Protein AF-A0A2H5WDP2-F1 (afdb_monomer)

Foldseek 3Di:
DVVVQCVVAVAAVPPPPNHPPQKDWAFLCHVVNVGDPDSLRIHIHHPVVVCCVVPVQKHWDQDPVRDIWIAHNVRHTDDDDPPPDPPPDDPPPDDPPPDDDDPPPDDDDDDDPPDDDDDDDDDDDDDDDDDDDDDDDDDDD

Sequence (141 aa):
MVRQVRYRDQGCTFPGCGTRAFTEAHHIVFYRFGGPTTLENLTLVCSFHHRLVHEHGWRIRRGPEGELTWFRPDGRPHTPGPVLRGAEVDPVEDPVVYGPFGEEDALPLPPSPLAPVPRLEARGARAGEARAAPARAGPDP

pLDDT: mean 76.12, std 20.51, range [37.38, 97.5]

Nearest PDB structures (foldseek):
  5zmm-assembly1_E  TM=8.245E-01  e=1.972E-01  Streptomyces coelicolor A3(2)
  5zmm-assembly1_B  TM=8.193E-01  e=1.972E-01  Streptomyces coelicolor A3(2)
  7aef-assembly1_q  TM=2.031E-01  e=8.786E+00  Algoriphagus machipongonensis

Mean predicted aligned error: 16.83 Å

Solvent-accessible surface area (backbone atoms only — not comparable to full-atom values): 9556 Å² total; per-residue (Å²): 108,72,70,57,45,50,67,74,50,68,20,18,68,55,78,92,62,55,45,67,65,70,59,45,82,40,54,59,50,44,58,96,78,70,30,62,100,44,76,84,34,41,44,33,27,23,63,69,59,47,45,38,40,76,74,58,54,31,45,60,44,68,48,95,90,63,50,77,48,42,24,42,62,88,65,47,73,59,73,66,73,84,82,75,76,84,61,81,72,75,79,72,82,76,77,80,76,91,61,100,70,65,86,90,72,69,73,82,77,77,82,79,87,78,71,84,79,79,81,82,74,86,79,78,83,75,89,76,82,84,80,84,80,82,88,80,80,86,78,86,134

Secondary structure (DSSP, 8-state):
-HHHHHHHH-S--STTT---TTEEEEESS-GGGT---STTTEEEEEHHHHHHHHHS--EEEE-TTSPEEEE-TTS-B-PPPP--SS------SS-----S--GGG-PPPPPP--PPPP-------PPPP------------

Structure (mmCIF, N/CA/C/O backbone):
data_AF-A0A2H5WDP2-F1
#
_entry.id   AF-A0A2H5WDP2-F1
#
loop_
_atom_site.group_PDB
_atom_site.id
_atom_site.type_symbol
_atom_site.label_atom_id
_atom_site.label_alt_id
_atom_site.label_comp_id
_atom_site.label_asym_id
_atom_site.label_entity_id
_atom_site.label_seq_id
_atom_site.pdbx_PDB_ins_code
_atom_site.Cartn_x
_atom_site.Cartn_y
_atom_site.Cartn_z
_atom_site.occupancy
_atom_site.B_iso_or_equiv
_atom_site.auth_seq_id
_atom_site.auth_comp_id
_atom_site.auth_asym_id
_atom_site.auth_atom_id
_atom_site.pdbx_PDB_model_num
ATOM 1 N N . MET A 1 1 ? -5.323 4.337 15.681 1.00 81.69 1 MET A N 1
ATOM 2 C CA . MET A 1 1 ? -5.374 3.603 14.398 1.00 81.69 1 MET A CA 1
ATOM 3 C C . MET A 1 1 ? -4.080 3.715 13.581 1.00 81.69 1 MET A C 1
ATOM 5 O O . MET A 1 1 ? -3.383 2.720 13.459 1.00 81.69 1 MET A O 1
ATOM 9 N N . VAL A 1 2 ? -3.671 4.896 13.087 1.00 86.56 2 VAL A N 1
ATOM 10 C CA . VAL A 1 2 ? -2.487 5.036 12.192 1.00 86.56 2 VAL A CA 1
ATOM 11 C C . VAL A 1 2 ? -1.183 4.473 12.783 1.00 86.56 2 VAL A C 1
ATOM 13 O O . VAL A 1 2 ? -0.422 3.815 12.078 1.00 86.56 2 VAL A O 1
ATOM 16 N N . ARG A 1 3 ? -0.938 4.655 14.089 1.00 92.31 3 ARG A N 1
ATOM 17 C CA . ARG A 1 3 ? 0.225 4.063 14.781 1.00 92.31 3 ARG A CA 1
ATOM 18 C C . ARG A 1 3 ? 0.258 2.528 14.689 1.00 92.31 3 ARG A C 1
ATOM 20 O O . ARG A 1 3 ? 1.330 1.969 14.498 1.00 92.31 3 ARG A O 1
ATOM 27 N N . GLN A 1 4 ? -0.894 1.862 14.798 1.00 93.69 4 GLN A N 1
ATOM 28 C CA . GLN A 1 4 ? -0.999 0.398 14.708 1.00 93.69 4 GLN A CA 1
ATOM 29 C C . GLN A 1 4 ? -0.769 -0.090 13.275 1.00 93.69 4 GLN A C 1
ATOM 31 O O . GLN A 1 4 ? -0.038 -1.054 13.079 1.00 93.69 4 GLN A O 1
ATOM 36 N N . VAL A 1 5 ? -1.305 0.617 12.273 1.00 93.81 5 VAL A N 1
ATOM 37 C CA . VAL A 1 5 ? -1.052 0.316 10.851 1.00 93.81 5 VAL A CA 1
ATOM 38 C C . VAL A 1 5 ? 0.444 0.405 10.543 1.00 93.81 5 VAL A C 1
ATOM 40 O O . VAL A 1 5 ? 1.008 -0.521 9.969 1.00 93.81 5 VAL A O 1
ATOM 43 N N . ARG A 1 6 ? 1.115 1.476 10.996 1.00 94.44 6 ARG A N 1
ATOM 44 C CA . ARG A 1 6 ? 2.571 1.635 10.839 1.00 94.44 6 ARG A CA 1
ATOM 45 C C . ARG A 1 6 ? 3.360 0.508 11.507 1.00 94.44 6 ARG A C 1
ATOM 47 O O . ARG A 1 6 ? 4.339 0.042 10.936 1.00 94.44 6 ARG A O 1
ATOM 54 N N . TYR A 1 7 ? 2.930 0.076 12.692 1.00 94.75 7 TYR A N 1
ATOM 55 C CA . TYR A 1 7 ? 3.567 -1.024 13.414 1.00 94.75 7 TYR A CA 1
ATOM 56 C C . TYR A 1 7 ? 3.384 -2.379 12.713 1.00 94.75 7 TYR A C 1
ATOM 58 O O . TYR A 1 7 ? 4.329 -3.156 12.662 1.00 94.75 7 TYR A O 1
ATOM 66 N N . ARG A 1 8 ? 2.210 -2.662 12.139 1.00 94.06 8 ARG A N 1
ATOM 67 C CA . ARG A 1 8 ? 1.966 -3.916 11.410 1.00 94.06 8 ARG A CA 1
ATOM 68 C C . ARG A 1 8 ? 2.712 -3.960 10.074 1.00 94.06 8 ARG A C 1
ATOM 70 O O . ARG A 1 8 ? 3.342 -4.961 9.764 1.00 94.06 8 ARG A O 1
ATOM 77 N N . ASP A 1 9 ? 2.638 -2.881 9.296 1.00 94.44 9 ASP A N 1
ATOM 78 C CA . ASP A 1 9 ? 3.081 -2.895 7.896 1.00 94.44 9 ASP A CA 1
ATOM 79 C C . ASP A 1 9 ? 4.568 -2.541 7.725 1.00 94.44 9 ASP A C 1
ATOM 81 O O . ASP A 1 9 ? 5.164 -2.898 6.716 1.00 94.44 9 ASP A O 1
ATOM 85 N N . GLN A 1 10 ? 5.189 -1.856 8.699 1.00 94.94 10 GLN A N 1
ATOM 86 C CA . GLN A 1 10 ? 6.633 -1.538 8.747 1.00 94.94 10 GLN A CA 1
ATOM 87 C C . GLN A 1 10 ? 7.212 -0.770 7.532 1.00 94.94 10 GLN A C 1
ATOM 89 O O . GLN A 1 10 ? 8.422 -0.523 7.480 1.00 94.94 10 GLN A O 1
ATOM 94 N N . GLY A 1 11 ? 6.369 -0.350 6.585 1.00 95.44 11 GLY A N 1
ATOM 95 C CA . GLY A 1 11 ? 6.720 0.327 5.339 1.00 95.44 11 GLY A CA 1
ATOM 96 C C . GLY A 1 11 ? 5.596 0.200 4.307 1.00 95.44 11 GLY A C 1
ATOM 97 O O . GLY A 1 11 ? 4.516 -0.305 4.608 1.00 95.44 11 GLY A O 1
ATOM 98 N N . CYS A 1 12 ? 5.834 0.680 3.088 1.00 96.31 12 CYS A N 1
ATOM 99 C CA . CYS A 1 12 ? 4.906 0.481 1.980 1.00 96.31 12 CYS A CA 1
ATOM 100 C C . CYS A 1 12 ? 4.740 -1.018 1.684 1.00 96.31 12 CYS A C 1
ATOM 102 O O . CYS A 1 12 ? 5.725 -1.709 1.425 1.00 96.31 12 CYS A O 1
ATOM 104 N N . THR A 1 13 ? 3.493 -1.493 1.667 1.00 95.88 13 THR A N 1
ATOM 105 C CA . THR A 1 13 ? 3.140 -2.908 1.456 1.00 95.88 13 THR A CA 1
ATOM 106 C C . THR A 1 13 ? 3.158 -3.351 -0.007 1.00 95.88 13 THR A C 1
ATOM 108 O O . THR A 1 13 ? 2.825 -4.498 -0.305 1.00 95.88 13 THR A O 1
ATOM 111 N N . PHE A 1 14 ? 3.531 -2.465 -0.936 1.00 95.12 14 PHE A N 1
ATOM 112 C CA . PHE A 1 14 ? 3.710 -2.838 -2.335 1.00 95.12 14 PHE A CA 1
ATOM 113 C C . PHE A 1 14 ? 4.905 -3.800 -2.480 1.00 95.12 14 PHE A C 1
ATOM 115 O O . PHE A 1 14 ? 5.987 -3.488 -1.961 1.00 95.12 14 PHE A O 1
ATOM 122 N N . PRO A 1 15 ? 4.753 -4.937 -3.188 1.00 91.94 15 PRO A N 1
ATOM 123 C CA . PRO A 1 15 ? 5.822 -5.914 -3.361 1.00 91.94 15 PRO A CA 1
ATOM 124 C C . PRO A 1 15 ? 7.098 -5.282 -3.937 1.00 91.94 15 PRO A C 1
ATOM 126 O O . PRO A 1 15 ? 7.090 -4.721 -5.026 1.00 91.94 15 PRO A O 1
ATOM 129 N N . GLY A 1 16 ? 8.203 -5.355 -3.190 1.00 89.25 16 GLY A N 1
ATOM 130 C CA . GLY A 1 16 ? 9.503 -4.811 -3.604 1.00 89.25 16 GLY A CA 1
ATOM 131 C C . GLY A 1 16 ? 9.760 -3.336 -3.263 1.00 89.25 16 GLY A C 1
ATOM 132 O O . GLY A 1 16 ? 10.878 -2.877 -3.467 1.00 89.25 16 GLY A O 1
ATOM 133 N N . CYS A 1 17 ? 8.794 -2.590 -2.708 1.00 91.44 17 CYS A N 1
ATOM 134 C CA . CYS A 1 17 ? 9.012 -1.185 -2.342 1.00 91.44 17 CYS A CA 1
ATOM 135 C C . CYS A 1 17 ? 9.628 -1.014 -0.945 1.00 91.44 17 CYS A C 1
ATOM 137 O O . CYS A 1 17 ? 10.715 -0.460 -0.810 1.00 91.44 17 CYS A O 1
ATOM 139 N N . GLY A 1 18 ? 8.918 -1.421 0.115 1.00 90.69 18 GLY A N 1
ATOM 140 C CA . GLY A 1 18 ? 9.410 -1.382 1.501 1.00 90.69 18 GLY A CA 1
ATOM 141 C C . GLY A 1 18 ? 9.761 0.001 2.079 1.00 90.69 18 GLY A C 1
ATOM 142 O O . GLY A 1 18 ? 10.183 0.082 3.233 1.00 90.69 18 GLY A O 1
ATOM 143 N N . THR A 1 19 ? 9.590 1.098 1.330 1.00 94.88 19 THR A N 1
ATOM 144 C CA . THR A 1 19 ? 9.954 2.443 1.804 1.00 94.88 19 THR A CA 1
ATOM 145 C C . THR A 1 19 ? 9.163 2.845 3.047 1.00 94.88 19 THR A C 1
ATOM 147 O O . THR A 1 19 ? 7.979 2.531 3.188 1.00 94.88 19 THR A O 1
ATOM 150 N N . ARG A 1 20 ? 9.818 3.577 3.950 1.00 95.62 20 ARG A N 1
ATOM 151 C CA . ARG A 1 20 ? 9.213 4.120 5.177 1.00 95.62 20 ARG A CA 1
ATOM 152 C C . ARG A 1 20 ? 8.902 5.612 5.073 1.00 95.62 20 ARG A C 1
ATOM 154 O O . ARG A 1 20 ? 8.121 6.129 5.872 1.00 95.62 20 ARG A O 1
ATOM 161 N N . ALA A 1 21 ? 9.481 6.287 4.083 1.00 94.12 21 ALA A N 1
ATOM 162 C CA . ALA A 1 21 ? 9.275 7.706 3.836 1.00 94.12 21 ALA A CA 1
ATOM 163 C C . ALA A 1 21 ? 7.944 7.955 3.111 1.00 94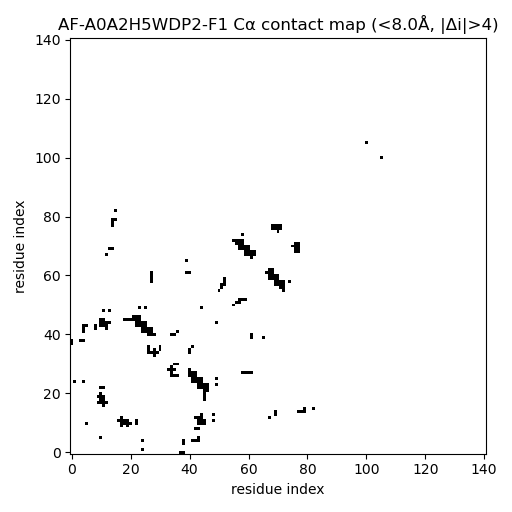.12 21 ALA A C 1
ATOM 165 O O . ALA A 1 21 ? 7.523 7.138 2.292 1.00 94.12 21 ALA A O 1
ATOM 166 N N . PHE A 1 22 ? 7.303 9.088 3.416 1.00 95.38 22 PHE A N 1
ATOM 167 C CA . PHE A 1 22 ? 6.075 9.554 2.750 1.00 95.38 22 PHE A CA 1
ATOM 168 C C . PHE A 1 22 ? 4.975 8.483 2.690 1.00 95.38 22 PHE A C 1
ATOM 170 O O . PHE A 1 22 ? 4.375 8.225 1.650 1.00 95.38 22 PHE A O 1
ATOM 177 N N . THR A 1 23 ? 4.777 7.793 3.816 1.00 96.19 23 THR A N 1
ATOM 178 C CA . THR A 1 23 ? 3.815 6.696 3.946 1.00 96.19 23 THR A CA 1
ATOM 179 C C . THR A 1 23 ? 2.504 7.156 4.571 1.00 96.19 23 THR A C 1
ATOM 181 O O . THR A 1 23 ? 2.501 7.855 5.589 1.00 96.19 23 THR A O 1
ATOM 184 N N . GLU A 1 24 ? 1.398 6.689 4.000 1.00 94.69 24 GLU A N 1
ATOM 185 C CA . GLU A 1 24 ? 0.016 7.027 4.338 1.00 94.69 24 GLU A CA 1
ATOM 186 C C . GLU A 1 24 ? -0.808 5.746 4.538 1.00 94.69 24 GLU A C 1
ATOM 188 O O . GLU A 1 24 ? -0.518 4.702 3.949 1.00 94.69 24 GLU A O 1
ATOM 193 N N . ALA A 1 25 ? -1.819 5.807 5.409 1.00 95.62 25 ALA A N 1
ATOM 194 C CA . ALA A 1 25 ? -2.757 4.704 5.597 1.00 95.62 25 ALA A CA 1
ATOM 195 C C . ALA A 1 25 ? -3.860 4.794 4.536 1.00 95.62 25 ALA A C 1
ATOM 197 O O . ALA A 1 25 ? -4.573 5.790 4.473 1.00 95.62 25 ALA A O 1
ATOM 198 N N . HIS A 1 26 ? -4.002 3.742 3.741 1.00 95.31 26 HIS A N 1
ATOM 199 C CA . HIS A 1 26 ? -4.926 3.649 2.622 1.00 95.31 26 HIS A CA 1
ATOM 200 C C . HIS A 1 26 ? -6.014 2.608 2.894 1.00 95.31 26 HIS A C 1
ATOM 202 O O . HIS A 1 26 ? -5.718 1.497 3.343 1.00 95.31 26 HIS A O 1
ATOM 208 N N . HIS A 1 27 ? -7.266 2.952 2.592 1.00 95.94 27 HIS A N 1
ATOM 209 C CA . HIS A 1 27 ? -8.407 2.043 2.697 1.00 95.94 27 HIS A CA 1
ATOM 210 C C . HIS A 1 27 ? -8.461 1.071 1.511 1.00 95.94 27 HIS A C 1
ATOM 212 O O . HIS A 1 27 ? -8.623 1.492 0.372 1.00 95.94 27 HIS A O 1
ATOM 218 N N . ILE A 1 28 ? -8.375 -0.235 1.775 1.00 93.69 28 ILE A N 1
ATOM 219 C CA . ILE A 1 28 ? -8.462 -1.312 0.775 1.00 93.69 28 ILE A CA 1
ATOM 220 C C . ILE A 1 28 ? -9.836 -1.294 0.095 1.00 93.69 28 ILE A C 1
ATOM 222 O O . ILE A 1 28 ? -9.933 -1.230 -1.128 1.00 93.69 28 ILE A O 1
ATOM 226 N N . VAL A 1 29 ? -10.904 -1.299 0.891 1.00 92.06 29 VAL A N 1
ATOM 227 C CA . VAL A 1 29 ? -12.241 -0.901 0.454 1.00 92.06 29 VAL A CA 1
ATOM 228 C C . VAL A 1 29 ? -12.335 0.595 0.676 1.00 92.06 29 VAL A C 1
ATOM 230 O O . VAL A 1 29 ? -12.328 1.039 1.823 1.00 92.06 29 VAL A O 1
ATOM 233 N N . PHE A 1 30 ? -12.397 1.376 -0.402 1.00 86.88 30 PHE A N 1
ATOM 234 C CA . PHE A 1 30 ? -12.397 2.830 -0.286 1.00 86.88 30 PHE A CA 1
ATOM 235 C C . PHE A 1 30 ? -13.540 3.336 0.595 1.00 86.88 30 PHE A C 1
ATOM 237 O O . PHE A 1 30 ? -14.676 2.864 0.509 1.00 86.88 30 PHE A O 1
ATOM 244 N N . TYR A 1 31 ? -13.258 4.386 1.365 1.00 85.06 31 TYR A N 1
ATOM 245 C CA . TYR A 1 31 ? -14.250 5.052 2.208 1.00 85.06 31 TYR A CA 1
ATOM 246 C C . TYR A 1 31 ? -15.506 5.478 1.424 1.00 85.06 31 TYR A C 1
ATOM 248 O O . TYR A 1 31 ? -16.624 5.293 1.897 1.00 85.06 31 TYR A O 1
ATOM 256 N N . ARG A 1 32 ? -15.346 5.950 0.175 1.00 86.12 32 ARG A N 1
ATOM 257 C CA . ARG A 1 32 ? -16.468 6.320 -0.716 1.00 86.12 32 ARG A CA 1
ATOM 258 C C . ARG A 1 32 ? -17.430 5.168 -1.039 1.00 86.12 32 ARG A C 1
ATOM 260 O O . ARG A 1 32 ? -18.533 5.426 -1.501 1.00 86.12 32 ARG A O 1
ATOM 267 N N . PHE A 1 33 ? -17.002 3.923 -0.838 1.00 87.00 33 PHE A N 1
ATOM 268 C CA . PHE A 1 33 ? -17.810 2.714 -1.009 1.00 87.00 33 PHE A CA 1
ATOM 269 C C . PHE A 1 33 ? -18.238 2.111 0.340 1.00 87.00 33 PHE A C 1
ATOM 271 O O . PHE A 1 33 ? -18.610 0.944 0.401 1.00 87.00 33 PHE A O 1
ATOM 278 N N . GLY A 1 34 ? -18.168 2.887 1.428 1.00 89.31 34 GLY A N 1
ATOM 279 C CA . GLY A 1 34 ? -18.546 2.446 2.773 1.00 89.31 34 GLY A CA 1
ATOM 280 C C . GLY A 1 34 ? -17.463 1.652 3.505 1.00 89.31 34 GLY A C 1
ATOM 281 O O . GLY A 1 34 ? -17.754 1.005 4.507 1.00 89.31 34 GLY A O 1
ATOM 282 N N . GLY A 1 35 ? -16.216 1.682 3.027 1.00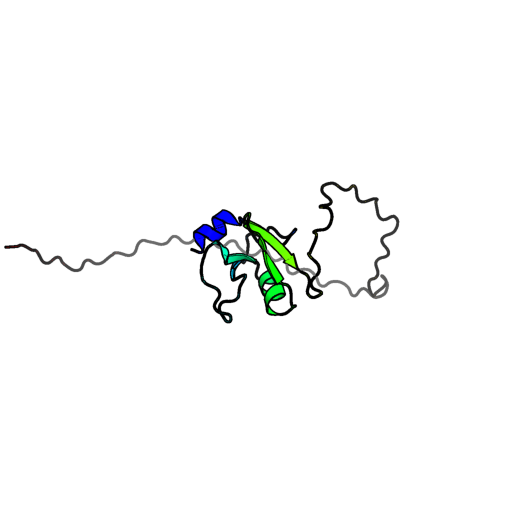 90.81 35 GLY A N 1
ATOM 283 C CA . GLY A 1 35 ? -15.112 0.994 3.687 1.00 90.81 35 GLY A CA 1
ATOM 284 C C . GLY A 1 35 ? -14.828 1.552 5.088 1.00 90.81 35 GLY A C 1
ATOM 285 O O . GLY A 1 35 ? -14.568 2.753 5.218 1.00 90.81 35 GLY A O 1
ATOM 286 N N . PRO A 1 36 ? -14.833 0.719 6.144 1.00 90.75 36 PRO A N 1
ATOM 287 C CA . PRO A 1 36 ? -14.656 1.196 7.507 1.00 90.75 36 PRO A CA 1
ATOM 288 C C . PRO A 1 36 ? -13.187 1.536 7.790 1.00 90.75 36 PRO A C 1
ATOM 290 O O . PRO A 1 36 ? -12.267 0.979 7.191 1.00 90.75 36 PRO A O 1
ATOM 293 N N . THR A 1 37 ? -12.940 2.433 8.741 1.00 92.94 37 THR A N 1
ATOM 294 C CA . THR A 1 37 ? -11.580 2.749 9.208 1.00 92.94 37 THR A CA 1
ATOM 295 C C . THR A 1 37 ? -11.165 1.741 10.283 1.00 92.94 37 THR A C 1
ATOM 297 O O . THR A 1 37 ? -11.168 2.053 11.472 1.00 92.94 37 THR A O 1
ATOM 300 N N . THR A 1 38 ? -10.834 0.517 9.869 1.00 93.12 38 THR A N 1
ATOM 301 C CA . THR A 1 38 ? -10.348 -0.562 10.749 1.00 93.12 38 THR A CA 1
ATOM 302 C C . THR A 1 38 ? -8.936 -0.985 10.373 1.00 93.12 38 THR A C 1
ATOM 304 O O . THR A 1 38 ? -8.435 -0.640 9.302 1.00 93.12 38 THR A O 1
ATOM 307 N N . LEU A 1 39 ? -8.267 -1.734 11.250 1.00 92.00 39 LEU A N 1
ATOM 308 C CA . LEU A 1 39 ? -6.917 -2.213 10.971 1.00 92.00 39 LEU A CA 1
ATOM 309 C C . LEU A 1 39 ? -6.917 -3.126 9.734 1.00 92.00 39 LEU A C 1
ATOM 311 O O . LEU A 1 39 ? -6.029 -3.025 8.893 1.00 92.00 39 LEU A O 1
ATOM 315 N N . GLU A 1 40 ? -7.944 -3.955 9.579 1.00 91.94 40 GLU A N 1
ATOM 316 C CA . GLU A 1 40 ? -8.111 -4.937 8.504 1.00 91.94 40 GLU A CA 1
ATOM 317 C C . GLU A 1 40 ? -8.309 -4.255 7.148 1.00 91.94 40 GLU A C 1
ATOM 319 O O . GLU A 1 40 ? -7.729 -4.683 6.149 1.00 91.94 40 GLU A O 1
ATOM 324 N N . ASN A 1 41 ? -9.070 -3.156 7.124 1.00 94.50 41 ASN A N 1
ATOM 325 C CA . ASN A 1 41 ? -9.345 -2.405 5.903 1.00 94.50 41 ASN A CA 1
ATOM 326 C C . ASN A 1 41 ? -8.258 -1.374 5.564 1.00 94.50 41 ASN A C 1
ATOM 328 O O . ASN A 1 41 ? -8.289 -0.792 4.487 1.00 94.50 41 ASN A O 1
ATOM 332 N N . LEU A 1 42 ? -7.292 -1.125 6.448 1.00 95.31 42 LEU A N 1
ATOM 333 C CA . LEU A 1 42 ? -6.190 -0.207 6.174 1.00 95.31 42 LEU A CA 1
ATOM 334 C C . LEU A 1 42 ? -4.922 -0.958 5.764 1.00 95.31 42 LEU A C 1
ATOM 336 O O . LEU A 1 42 ? -4.625 -2.059 6.237 1.00 95.31 42 LEU A O 1
ATOM 340 N N . THR A 1 43 ? -4.118 -0.328 4.918 1.00 96.50 43 THR A N 1
ATOM 341 C CA . THR A 1 43 ? -2.738 -0.733 4.636 1.00 96.50 43 THR A CA 1
ATOM 342 C C . THR A 1 43 ? -1.848 0.484 4.425 1.00 96.50 43 THR A C 1
ATOM 344 O O . THR A 1 43 ? -2.323 1.542 4.025 1.00 96.50 43 THR A O 1
ATOM 347 N N . LEU A 1 44 ? -0.563 0.361 4.734 1.00 97.50 44 LEU A N 1
ATOM 348 C CA . LEU A 1 44 ? 0.407 1.426 4.565 1.00 97.50 44 LEU A CA 1
ATOM 349 C C . LEU A 1 44 ? 0.979 1.433 3.140 1.00 97.50 44 LEU A C 1
ATOM 351 O O . LEU A 1 44 ? 1.536 0.442 2.672 1.00 97.50 44 LEU A O 1
ATOM 355 N N . VAL A 1 45 ? 0.897 2.574 2.461 1.00 97.44 45 VAL A N 1
ATOM 356 C CA . VAL A 1 45 ? 1.439 2.783 1.107 1.00 97.44 45 VAL A CA 1
ATOM 357 C C . VAL A 1 45 ? 2.228 4.087 1.049 1.00 97.44 45 VAL A C 1
ATOM 359 O O . VAL A 1 45 ? 1.947 5.007 1.811 1.00 97.44 45 VAL A O 1
ATOM 362 N N . CYS A 1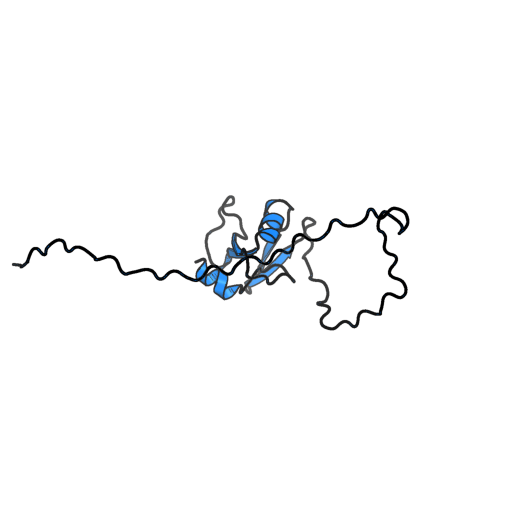 46 ? 3.244 4.181 0.190 1.00 97.38 46 CYS A N 1
ATOM 363 C CA . CYS A 1 46 ? 3.916 5.460 -0.067 1.00 97.38 46 CYS A CA 1
ATOM 364 C C . CYS A 1 46 ? 3.123 6.303 -1.068 1.00 97.38 46 CYS A C 1
ATOM 366 O O . CYS A 1 46 ? 2.322 5.749 -1.819 1.00 97.38 46 CYS A O 1
ATOM 368 N N . SER A 1 47 ? 3.382 7.609 -1.144 1.00 96.75 47 SER A N 1
ATOM 369 C CA . SER A 1 47 ? 2.648 8.516 -2.041 1.00 96.75 47 SER A CA 1
ATOM 370 C C . SER A 1 47 ? 2.629 8.056 -3.512 1.00 96.75 47 SER A C 1
ATOM 372 O O . SER A 1 47 ? 1.614 8.201 -4.187 1.00 96.75 47 SER A O 1
ATOM 374 N N . PHE A 1 48 ? 3.701 7.420 -4.005 1.00 96.56 48 PHE A N 1
ATOM 375 C CA . PHE A 1 48 ? 3.735 6.842 -5.357 1.00 96.56 48 PHE A CA 1
ATOM 376 C C . PHE A 1 48 ? 2.742 5.680 -5.530 1.00 96.56 48 PHE A C 1
ATOM 378 O O . PHE A 1 48 ? 1.923 5.685 -6.449 1.00 96.56 48 PHE A O 1
ATOM 385 N N . HIS A 1 49 ? 2.766 4.695 -4.627 1.00 96.69 49 HIS A N 1
ATOM 386 C CA . HIS A 1 49 ? 1.850 3.551 -4.700 1.00 96.69 49 HIS A CA 1
ATOM 387 C C . HIS A 1 49 ? 0.415 3.922 -4.319 1.00 96.69 49 HIS A C 1
ATOM 389 O O . HIS A 1 49 ? -0.525 3.310 -4.817 1.00 96.69 49 HIS A O 1
ATOM 395 N N . HIS A 1 50 ? 0.235 4.959 -3.501 1.00 97.06 50 HIS A N 1
ATOM 396 C CA . HIS A 1 50 ? -1.068 5.547 -3.223 1.00 97.06 50 HIS A CA 1
ATOM 397 C C . HIS A 1 50 ? -1.710 6.067 -4.518 1.00 97.06 50 HIS A C 1
ATOM 399 O O . HIS A 1 50 ? -2.849 5.724 -4.838 1.00 97.06 50 HIS A O 1
ATOM 405 N N . ARG A 1 51 ? -0.932 6.796 -5.329 1.00 96.31 51 ARG A N 1
ATOM 406 C CA . ARG A 1 51 ? -1.356 7.280 -6.646 1.00 96.31 51 ARG A CA 1
ATOM 407 C C . ARG A 1 51 ? -1.662 6.148 -7.628 1.00 96.31 51 ARG A C 1
ATOM 409 O O . ARG A 1 51 ? -2.664 6.213 -8.333 1.00 96.31 51 ARG A O 1
ATOM 416 N N . LEU A 1 52 ? -0.853 5.085 -7.648 1.00 95.81 52 LEU A N 1
ATOM 417 C CA . LEU A 1 52 ? -1.102 3.907 -8.497 1.00 95.81 52 LEU A CA 1
ATOM 418 C C . LEU A 1 52 ? -2.483 3.284 -8.268 1.00 95.81 5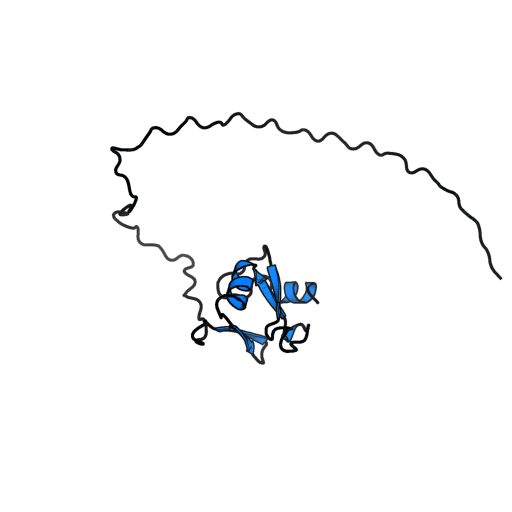2 LEU A C 1
ATOM 420 O O . LEU A 1 52 ? -3.145 2.890 -9.230 1.00 95.81 52 LEU A O 1
ATOM 424 N N . VAL A 1 53 ? -2.924 3.216 -7.013 1.00 95.50 53 VAL A N 1
ATOM 425 C CA . VAL A 1 53 ? -4.234 2.657 -6.659 1.00 95.50 53 VAL A CA 1
ATOM 426 C C . VAL A 1 53 ? -5.371 3.603 -7.039 1.00 95.50 53 VAL A C 1
ATOM 428 O O . VAL A 1 53 ? -6.376 3.161 -7.590 1.00 95.50 53 VAL A O 1
ATOM 431 N N . HIS A 1 54 ? -5.210 4.905 -6.798 1.00 93.88 54 HIS A N 1
ATOM 432 C CA . HIS A 1 54 ? -6.259 5.884 -7.089 1.00 93.88 54 HIS A CA 1
ATOM 433 C C . HIS A 1 54 ? -6.430 6.201 -8.576 1.00 93.88 54 HIS A C 1
ATOM 435 O O . HIS A 1 54 ? -7.560 6.362 -9.030 1.00 93.88 54 HIS A O 1
ATOM 441 N N . GLU A 1 55 ? -5.334 6.305 -9.328 1.00 95.19 55 GLU A N 1
ATOM 442 C CA . GLU A 1 55 ? -5.349 6.860 -10.688 1.00 95.19 55 GLU A CA 1
ATOM 443 C C . GLU A 1 55 ? -5.088 5.815 -11.772 1.00 95.19 55 GLU A C 1
ATOM 445 O O . GLU A 1 55 ? -5.562 5.957 -12.896 1.00 95.19 55 GLU A O 1
ATOM 450 N N . HIS A 1 56 ? -4.351 4.750 -11.453 1.00 93.88 56 HIS A N 1
ATOM 451 C CA . HIS A 1 56 ? -3.859 3.810 -12.461 1.00 93.88 56 HIS A CA 1
ATOM 452 C C . HIS A 1 56 ? -4.521 2.433 -12.390 1.00 93.88 56 HIS A C 1
ATOM 454 O O . HIS A 1 56 ? -4.066 1.513 -13.059 1.00 93.88 56 HIS A O 1
ATOM 460 N N . GLY A 1 57 ? -5.594 2.274 -11.608 1.00 93.56 57 GLY A N 1
ATOM 461 C CA . GLY A 1 57 ? -6.417 1.058 -11.588 1.00 93.56 57 GLY A CA 1
ATOM 462 C C . GLY A 1 57 ? -5.797 -0.134 -10.854 1.00 93.56 57 GLY A C 1
ATOM 463 O O . GLY A 1 57 ? -6.301 -1.254 -10.968 1.00 93.56 57 GLY A O 1
ATOM 464 N N . TRP A 1 58 ? -4.720 0.081 -10.097 1.00 96.25 58 TRP A N 1
ATOM 465 C CA . TRP A 1 58 ? -4.179 -0.952 -9.219 1.00 96.25 58 TRP A CA 1
ATOM 466 C C . TRP A 1 58 ? -5.141 -1.234 -8.075 1.00 96.25 58 TRP A C 1
ATOM 468 O O . TRP A 1 58 ? -5.804 -0.337 -7.560 1.00 96.25 58 TRP A O 1
ATOM 478 N N . ARG A 1 59 ? -5.221 -2.497 -7.665 1.00 95.44 59 ARG A N 1
ATOM 479 C CA . ARG A 1 59 ? -6.120 -2.923 -6.590 1.00 95.44 59 ARG A CA 1
ATOM 480 C C . ARG A 1 59 ? -5.361 -3.705 -5.538 1.00 95.44 59 ARG A C 1
ATOM 482 O O . ARG A 1 59 ? -4.369 -4.364 -5.831 1.00 95.44 59 ARG A O 1
ATOM 489 N N . ILE A 1 60 ? -5.863 -3.649 -4.316 1.00 96.12 60 ILE A N 1
ATOM 490 C CA . ILE A 1 60 ? -5.326 -4.376 -3.171 1.00 96.12 60 ILE A CA 1
ATOM 491 C C . ILE A 1 60 ? -6.452 -5.254 -2.633 1.00 96.12 60 ILE A C 1
ATOM 493 O O . ILE A 1 60 ? -7.602 -4.824 -2.583 1.00 96.12 60 ILE A O 1
ATOM 497 N N . ARG A 1 61 ? -6.133 -6.477 -2.217 1.00 94.81 61 ARG A N 1
ATOM 498 C CA . ARG A 1 61 ? -7.035 -7.339 -1.450 1.00 94.81 61 ARG A CA 1
ATOM 499 C C . ARG A 1 61 ? -6.295 -7.869 -0.237 1.00 94.81 61 ARG A C 1
ATOM 501 O O . ARG A 1 61 ? -5.152 -8.299 -0.366 1.00 94.81 61 ARG A O 1
ATOM 508 N N . ARG A 1 62 ? -6.963 -7.868 0.914 1.00 93.94 62 ARG A N 1
ATOM 509 C CA . ARG A 1 62 ? -6.509 -8.607 2.090 1.00 93.94 62 ARG A CA 1
ATOM 510 C C . ARG A 1 62 ? -7.206 -9.964 2.124 1.00 93.94 62 ARG A C 1
ATOM 512 O O . ARG A 1 62 ? -8.429 -10.013 2.003 1.00 93.94 62 ARG A O 1
ATOM 519 N N . GLY A 1 63 ? -6.427 -11.032 2.214 1.00 90.75 63 GLY A N 1
ATOM 520 C CA . GLY A 1 63 ? -6.916 -12.390 2.398 1.00 90.75 63 GLY A CA 1
ATOM 521 C C . GLY A 1 63 ? -7.334 -12.674 3.844 1.00 90.75 63 GLY A C 1
ATOM 522 O O . GLY A 1 63 ? -7.155 -11.823 4.723 1.00 90.75 63 GLY A O 1
ATOM 523 N N . PRO A 1 64 ? -7.916 -13.855 4.098 1.00 87.56 64 PRO A N 1
ATOM 524 C CA . PRO A 1 64 ? -8.423 -14.235 5.415 1.00 87.56 64 PRO A CA 1
ATOM 525 C C . PRO A 1 64 ? -7.312 -14.387 6.463 1.00 87.56 64 PRO A C 1
ATOM 527 O O . PRO A 1 64 ? -7.552 -14.113 7.635 1.00 87.56 64 PRO A O 1
ATOM 530 N N . GLU A 1 65 ? -6.095 -14.751 6.052 1.00 88.38 65 GLU A N 1
ATOM 531 C CA . GLU A 1 65 ? -4.928 -14.866 6.942 1.00 88.38 65 GLU A CA 1
ATOM 532 C C . GLU A 1 65 ? -4.180 -13.530 7.085 1.00 88.38 65 GLU A C 1
ATOM 534 O O . GLU A 1 65 ? -3.148 -13.427 7.748 1.00 88.38 65 GLU A O 1
ATOM 539 N N . GLY A 1 66 ? -4.723 -12.466 6.488 1.00 86.38 66 GLY A N 1
ATOM 540 C CA . GLY A 1 66 ? -4.151 -11.131 6.518 1.00 86.38 66 GLY A CA 1
ATOM 541 C C . GLY A 1 66 ? -3.145 -10.861 5.402 1.00 86.38 66 GLY A C 1
ATOM 542 O O . GLY A 1 66 ? -2.616 -9.743 5.368 1.00 86.38 66 GLY A O 1
ATOM 543 N N . GLU A 1 67 ? -2.910 -11.802 4.478 1.00 90.50 67 GLU A N 1
ATOM 544 C CA . GLU A 1 67 ? -1.997 -11.599 3.357 1.00 90.50 67 GLU A CA 1
ATOM 545 C C . GLU A 1 67 ? -2.510 -10.514 2.406 1.00 90.50 67 GLU A C 1
ATOM 547 O O . GLU A 1 67 ? -3.704 -10.405 2.126 1.00 90.50 67 GLU A O 1
ATOM 552 N N . LEU A 1 68 ? -1.604 -9.674 1.906 1.00 93.44 68 LEU A N 1
ATOM 553 C CA . LEU A 1 68 ? -1.944 -8.622 0.955 1.00 93.44 68 LEU A CA 1
ATOM 554 C C . LEU A 1 68 ? -1.589 -9.064 -0.457 1.00 93.44 68 LEU A C 1
ATOM 556 O O . LEU A 1 68 ? -0.421 -9.247 -0.790 1.00 93.44 68 LEU A O 1
ATOM 560 N N . THR A 1 69 ? -2.603 -9.183 -1.307 1.00 94.94 69 THR A N 1
ATOM 561 C CA . THR A 1 69 ? -2.425 -9.398 -2.741 1.00 94.94 69 THR A CA 1
ATOM 562 C C . THR A 1 69 ? -2.652 -8.090 -3.483 1.00 94.94 69 THR A C 1
ATOM 564 O O . THR A 1 69 ? -3.712 -7.471 -3.370 1.00 94.94 69 THR A O 1
ATOM 567 N N . TRP A 1 70 ? -1.662 -7.686 -4.270 1.00 95.94 70 TRP A N 1
ATOM 568 C CA . TRP A 1 70 ? -1.789 -6.579 -5.209 1.00 95.94 70 TRP A CA 1
ATOM 569 C C . TRP A 1 70 ? -2.232 -7.105 -6.564 1.00 95.94 70 TRP A C 1
ATOM 571 O O . TRP A 1 70 ? -1.799 -8.170 -6.990 1.00 95.94 70 TRP A O 1
ATOM 581 N N . PHE A 1 71 ? -3.077 -6.353 -7.2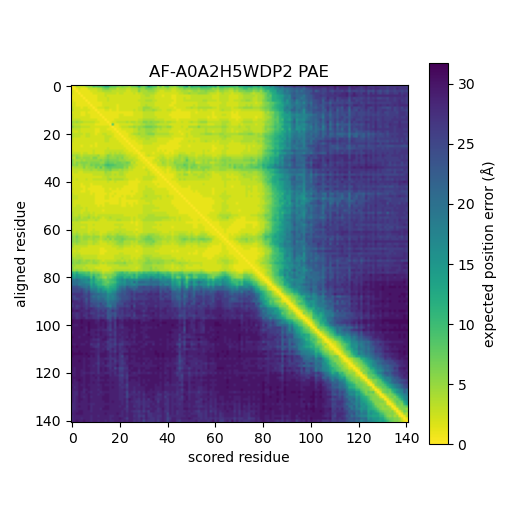51 1.00 96.38 71 PHE A N 1
ATOM 582 C CA . PHE A 1 71 ? -3.564 -6.672 -8.581 1.00 96.38 71 PHE A CA 1
ATOM 583 C C . PHE A 1 71 ? -3.222 -5.538 -9.524 1.00 96.38 71 PHE A C 1
ATOM 585 O O . PHE A 1 71 ? -3.433 -4.359 -9.221 1.00 96.38 71 PHE A O 1
ATOM 592 N N . ARG A 1 72 ? -2.722 -5.932 -10.688 1.00 95.62 72 ARG A N 1
ATOM 593 C CA . ARG A 1 72 ? -2.492 -5.040 -11.813 1.00 95.62 72 ARG A CA 1
ATOM 594 C C . ARG A 1 72 ? -3.836 -4.517 -12.349 1.00 95.62 72 ARG A C 1
ATOM 596 O O . ARG A 1 72 ? -4.888 -5.099 -12.057 1.00 95.62 72 ARG A O 1
ATOM 603 N N . PRO A 1 73 ? -3.821 -3.462 -13.178 1.00 95.31 73 PRO A N 1
ATOM 604 C CA . PRO A 1 73 ? -5.047 -2.906 -13.759 1.00 95.31 73 PRO A CA 1
ATOM 605 C C . PRO A 1 73 ? -5.823 -3.919 -14.611 1.00 95.31 73 PRO A C 1
ATOM 607 O O . PRO A 1 73 ? -7.049 -3.917 -14.622 1.00 95.31 73 PRO A O 1
ATOM 610 N N . ASP A 1 74 ? -5.110 -4.860 -15.234 1.00 94.62 74 ASP A N 1
ATOM 611 C CA . ASP A 1 74 ? -5.677 -5.991 -15.982 1.00 94.62 74 ASP A CA 1
ATOM 612 C C . ASP A 1 74 ? -6.316 -7.085 -15.094 1.00 94.62 74 ASP A C 1
ATOM 614 O O . ASP A 1 74 ? -6.872 -8.055 -15.599 1.00 94.62 74 ASP A O 1
ATOM 618 N N . GLY A 1 75 ? -6.248 -6.944 -13.766 1.00 93.44 75 GLY A N 1
ATOM 619 C CA . GLY A 1 75 ? -6.812 -7.878 -12.794 1.00 93.44 75 GLY A CA 1
ATOM 620 C C . GLY A 1 75 ? -5.961 -9.095 -12.470 1.00 93.44 75 GLY A C 1
ATOM 621 O O . GLY A 1 75 ? -6.368 -9.889 -11.622 1.00 93.44 75 GLY A O 1
ATOM 622 N N . ARG A 1 76 ? -4.772 -9.236 -13.061 1.00 94.75 76 ARG A N 1
ATOM 623 C CA . ARG A 1 76 ? -3.834 -10.294 -12.677 1.00 94.75 76 ARG A CA 1
ATOM 624 C C . ARG A 1 76 ? -3.157 -9.955 -11.345 1.00 94.75 76 ARG A C 1
ATOM 626 O O . ARG A 1 76 ? -2.831 -8.785 -11.113 1.00 94.75 76 ARG A O 1
ATOM 633 N N . PRO A 1 77 ? -2.919 -10.948 -10.469 1.00 94.62 77 PRO A N 1
ATOM 634 C CA . PRO A 1 77 ? -2.135 -10.727 -9.263 1.00 94.62 77 PRO A CA 1
ATOM 635 C C . PRO A 1 77 ? -0.719 -10.278 -9.644 1.00 94.62 77 PRO A C 1
ATOM 637 O O . PRO A 1 77 ? -0.112 -10.785 -10.589 1.00 94.62 77 PRO A O 1
ATOM 640 N N . HIS A 1 78 ? -0.203 -9.288 -8.925 1.00 93.31 78 HIS A N 1
ATOM 641 C CA . HIS A 1 78 ? 1.156 -8.818 -9.086 1.00 93.31 78 HIS A CA 1
ATOM 642 C C . HIS A 1 78 ? 2.097 -9.716 -8.291 1.00 93.31 78 HIS A C 1
ATOM 644 O O . HIS A 1 78 ? 2.173 -9.634 -7.066 1.00 93.31 78 HIS A O 1
ATOM 650 N N . THR A 1 79 ? 2.829 -10.551 -9.015 1.00 85.94 79 THR A N 1
ATOM 651 C CA . THR A 1 79 ? 3.961 -11.287 -8.463 1.00 85.94 79 THR A CA 1
ATOM 652 C C . THR A 1 79 ? 5.201 -10.402 -8.580 1.00 85.94 79 THR A C 1
ATOM 654 O O . THR A 1 79 ? 5.519 -9.976 -9.697 1.00 85.94 79 THR A O 1
ATOM 657 N N . PRO A 1 80 ? 5.887 -10.071 -7.471 1.00 77.06 80 PRO A N 1
ATOM 658 C CA . PRO A 1 80 ? 7.171 -9.393 -7.560 1.00 77.06 80 PRO A CA 1
ATOM 659 C C . PRO A 1 80 ? 8.146 -10.256 -8.363 1.00 77.06 80 PRO A C 1
ATOM 661 O O . PRO A 1 80 ? 8.140 -11.484 -8.253 1.00 77.06 80 PRO A O 1
ATOM 664 N N . GLY A 1 81 ? 8.983 -9.610 -9.175 1.00 70.56 81 GLY A N 1
ATOM 665 C CA . GLY A 1 81 ? 10.104 -10.293 -9.812 1.00 70.56 81 GLY A CA 1
ATOM 666 C C . GLY A 1 81 ? 11.069 -10.862 -8.764 1.00 70.56 81 GLY A C 1
ATOM 667 O O . GLY A 1 81 ? 11.014 -10.464 -7.593 1.00 70.56 81 GLY A O 1
ATOM 668 N N . PRO A 1 82 ? 11.961 -11.785 -9.161 1.00 68.25 82 PRO A N 1
ATOM 669 C CA . PRO A 1 82 ? 12.988 -12.280 -8.259 1.00 68.25 82 PRO A CA 1
ATOM 670 C C . PRO A 1 82 ? 13.781 -11.093 -7.714 1.00 68.25 82 PRO A C 1
ATOM 672 O O . PRO A 1 82 ? 14.236 -10.227 -8.463 1.00 68.25 82 PRO A O 1
ATOM 675 N N . VAL A 1 83 ? 13.930 -11.035 -6.391 1.00 65.44 83 VAL A N 1
ATOM 676 C CA . VAL A 1 83 ? 14.833 -10.066 -5.777 1.00 65.44 83 VAL A CA 1
ATOM 677 C C . VAL A 1 83 ? 16.245 -10.510 -6.143 1.00 65.44 83 VAL A C 1
ATOM 679 O O . VAL A 1 83 ? 16.766 -11.456 -5.555 1.00 65.44 83 VAL A O 1
ATOM 682 N N . LEU A 1 84 ? 16.858 -9.840 -7.117 1.00 65.69 84 LEU A N 1
ATOM 683 C CA . LEU A 1 84 ? 18.248 -10.066 -7.507 1.00 65.69 84 LEU A CA 1
ATOM 684 C C . LEU A 1 84 ? 19.183 -9.499 -6.427 1.00 65.69 84 LEU A C 1
ATOM 686 O O . LEU A 1 84 ? 19.779 -8.436 -6.577 1.00 65.69 84 LEU A O 1
ATOM 690 N N . ARG A 1 85 ? 19.271 -10.179 -5.282 1.00 58.53 85 ARG A N 1
ATOM 691 C CA . ARG A 1 85 ? 20.295 -9.902 -4.269 1.00 58.53 85 ARG A CA 1
ATOM 692 C C . ARG A 1 85 ? 21.585 -10.577 -4.698 1.00 58.53 85 ARG A C 1
ATOM 694 O O . ARG A 1 85 ? 21.629 -11.800 -4.744 1.00 58.53 85 ARG A O 1
ATOM 701 N N . GLY A 1 86 ? 22.615 -9.781 -4.974 1.00 57.47 86 GLY A N 1
ATOM 702 C CA . GLY A 1 86 ? 23.930 -10.314 -5.327 1.00 57.47 86 GLY A CA 1
ATOM 703 C C . GLY A 1 86 ? 23.936 -11.096 -6.638 1.00 57.47 86 GLY A C 1
ATOM 704 O O . GLY A 1 86 ? 24.774 -11.972 -6.795 1.00 57.47 86 GLY A O 1
ATOM 705 N N . ALA A 1 87 ? 23.005 -10.806 -7.556 1.00 60.81 87 ALA A N 1
ATOM 706 C CA .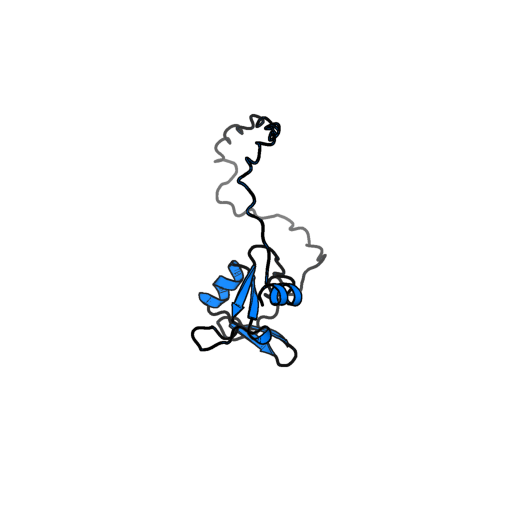 ALA A 1 87 ? 23.194 -11.235 -8.931 1.00 60.81 87 ALA A CA 1
ATOM 707 C C . ALA A 1 87 ? 24.458 -10.537 -9.428 1.00 60.81 87 ALA A C 1
ATOM 709 O O . ALA A 1 87 ? 24.504 -9.305 -9.491 1.00 60.81 87 ALA A O 1
ATOM 710 N N . GLU A 1 88 ? 25.489 -11.329 -9.687 1.00 62.59 88 GLU A N 1
ATOM 711 C CA . GLU A 1 88 ? 26.650 -10.889 -10.437 1.00 62.59 88 GLU A CA 1
ATOM 712 C C . GLU A 1 88 ? 26.105 -10.421 -11.784 1.00 62.59 88 GLU A C 1
ATOM 714 O O . GLU A 1 88 ? 25.558 -11.202 -12.559 1.00 62.59 88 GLU A O 1
ATOM 719 N N . VAL A 1 89 ? 26.096 -9.106 -11.989 1.00 65.88 89 VAL A N 1
ATOM 720 C CA . VAL A 1 89 ? 25.798 -8.550 -13.300 1.00 65.88 89 VAL A CA 1
ATOM 721 C C . VAL A 1 89 ? 27.011 -8.864 -14.153 1.00 65.88 89 VAL A C 1
ATOM 723 O O . VAL A 1 89 ? 28.107 -8.390 -13.846 1.00 65.88 89 VAL A O 1
ATOM 726 N N . ASP A 1 90 ? 26.833 -9.697 -15.179 1.00 70.62 90 ASP A N 1
ATOM 727 C CA . ASP A 1 90 ? 27.863 -9.846 -16.199 1.00 70.62 90 ASP A CA 1
ATOM 728 C C . ASP A 1 90 ? 28.242 -8.437 -16.682 1.00 70.62 90 ASP A C 1
ATOM 730 O O . ASP A 1 90 ? 27.345 -7.610 -16.919 1.00 70.62 90 ASP A O 1
ATOM 734 N N . PRO A 1 91 ? 29.543 -8.107 -16.756 1.00 70.00 91 PRO A N 1
ATOM 735 C CA . PRO A 1 91 ? 29.959 -6.813 -17.259 1.00 70.00 91 PRO A CA 1
ATOM 736 C C . PRO A 1 91 ? 29.365 -6.624 -18.655 1.00 70.00 91 PRO A C 1
ATOM 738 O O . PRO A 1 91 ? 29.458 -7.499 -19.514 1.00 70.00 91 PRO A O 1
ATOM 741 N N . VAL A 1 92 ? 28.715 -5.479 -18.869 1.00 69.00 92 VAL A N 1
ATOM 742 C CA . VAL A 1 92 ? 28.283 -5.073 -20.206 1.00 69.00 92 VAL A CA 1
ATOM 743 C C . VAL A 1 92 ? 29.555 -4.770 -20.994 1.00 69.00 92 VAL A C 1
ATOM 745 O O . VAL A 1 92 ? 30.138 -3.697 -20.840 1.00 69.00 92 VAL A O 1
ATOM 748 N N . GLU A 1 93 ? 30.019 -5.739 -21.778 1.00 64.00 93 GLU A N 1
ATOM 749 C CA . GLU A 1 93 ? 31.087 -5.547 -22.758 1.00 64.00 93 GLU A CA 1
ATOM 750 C C . GLU A 1 93 ? 30.526 -4.600 -23.836 1.00 64.00 93 GLU A C 1
ATOM 752 O O . GLU A 1 93 ? 29.570 -4.944 -24.528 1.00 64.00 93 GLU A O 1
ATOM 757 N N . ASP A 1 94 ? 31.066 -3.379 -23.895 1.00 63.19 94 ASP A N 1
ATOM 758 C CA . ASP A 1 94 ? 30.583 -2.224 -24.671 1.00 63.19 94 ASP A CA 1
ATOM 759 C C . ASP A 1 94 ? 29.214 -1.646 -24.247 1.00 63.19 94 ASP A C 1
ATOM 761 O O . ASP A 1 94 ? 28.171 -1.946 -24.842 1.00 63.19 94 ASP A O 1
ATOM 765 N N . PRO 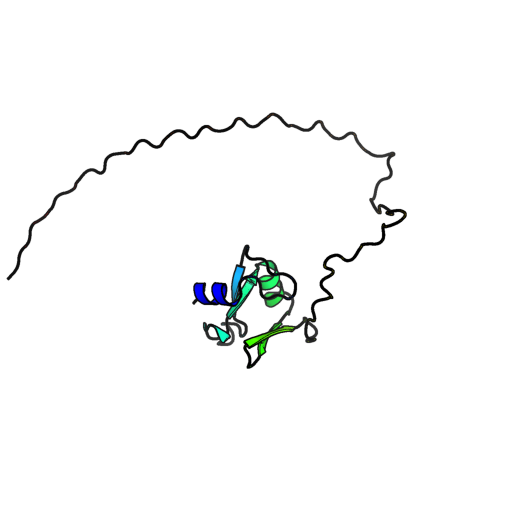A 1 95 ? 29.167 -0.728 -23.255 1.00 59.53 95 PRO A N 1
ATOM 766 C CA . PRO A 1 95 ? 27.977 0.080 -23.040 1.00 59.53 95 PRO A CA 1
ATOM 767 C C . PRO A 1 95 ? 27.776 0.999 -24.250 1.00 59.53 95 PRO A C 1
ATOM 769 O O . PRO A 1 95 ? 28.403 2.051 -24.362 1.00 59.53 95 PRO A O 1
ATOM 772 N N . VAL A 1 96 ? 26.868 0.629 -25.153 1.00 61.31 96 VAL A N 1
ATOM 773 C CA . VAL A 1 96 ? 26.396 1.540 -26.200 1.00 61.31 96 VAL A CA 1
ATOM 774 C C . VAL A 1 96 ? 25.647 2.680 -25.510 1.00 61.31 96 VAL A C 1
ATOM 776 O O . VAL A 1 96 ? 24.476 2.557 -25.141 1.00 61.31 96 VAL A O 1
ATOM 779 N N . VAL A 1 97 ? 26.345 3.794 -25.288 1.00 63.44 97 VAL A N 1
ATOM 780 C CA . VAL A 1 97 ? 25.761 5.027 -24.765 1.00 63.44 97 VAL A CA 1
ATOM 781 C C . VAL A 1 97 ? 24.866 5.607 -25.858 1.00 63.44 97 VAL A C 1
ATOM 783 O O . VAL A 1 97 ? 25.316 6.359 -26.716 1.00 63.44 97 VAL A O 1
ATOM 786 N N . TYR A 1 98 ? 23.577 5.264 -25.842 1.00 54.78 98 TYR A N 1
ATOM 787 C CA . TYR A 1 98 ? 22.573 5.990 -26.620 1.00 54.78 98 TYR A CA 1
ATOM 788 C C . TYR A 1 98 ? 22.303 7.345 -25.946 1.00 54.78 98 TYR A C 1
ATOM 790 O O . TYR A 1 98 ? 21.328 7.528 -25.219 1.00 54.78 98 TYR A O 1
ATOM 798 N N . GLY A 1 99 ? 23.219 8.290 -26.162 1.00 55.84 99 GLY A N 1
ATOM 799 C CA . GLY A 1 99 ? 23.054 9.717 -25.893 1.00 55.84 99 GLY A CA 1
ATOM 800 C C . GLY A 1 99 ? 23.029 10.504 -27.213 1.00 55.84 99 GLY A C 1
ATOM 801 O O . GLY A 1 99 ? 23.659 10.077 -28.176 1.00 55.84 99 GLY A O 1
ATOM 802 N N . PRO A 1 100 ? 22.300 11.631 -27.305 1.00 58.00 100 PRO A N 1
ATOM 803 C CA . PRO A 1 100 ? 22.035 12.295 -28.584 1.00 58.00 100 PRO A CA 1
ATOM 804 C C . PRO A 1 100 ? 23.185 13.128 -29.185 1.00 58.00 100 PRO A C 1
ATOM 806 O O . PRO A 1 100 ? 22.952 13.763 -30.207 1.00 58.00 100 PRO A O 1
ATOM 809 N N . PHE A 1 101 ? 24.396 13.150 -28.618 1.00 49.50 101 PHE A N 1
ATOM 810 C CA . PHE A 1 101 ? 25.503 13.960 -29.151 1.00 49.50 101 PHE A CA 1
ATOM 811 C C . PHE A 1 101 ? 26.843 13.234 -28.994 1.00 49.50 101 PHE A C 1
ATOM 813 O O . PHE A 1 101 ? 27.217 12.858 -27.884 1.00 49.50 101 PHE A O 1
ATOM 820 N N . GLY A 1 102 ? 27.540 13.025 -30.115 1.00 56.06 102 GLY A N 1
ATOM 821 C CA . GLY A 1 102 ? 28.939 12.602 -30.136 1.00 56.06 102 GLY A CA 1
ATOM 822 C C . GLY A 1 102 ? 29.857 13.695 -29.583 1.00 56.06 102 GLY A C 1
ATOM 823 O O . GLY A 1 102 ? 29.469 14.858 -29.479 1.00 56.06 102 GLY A O 1
ATOM 824 N N . GLU A 1 103 ? 31.078 13.309 -29.218 1.00 53.25 103 GLU A N 1
ATOM 825 C CA . GLU A 1 103 ? 32.100 14.140 -28.553 1.00 53.25 103 GLU A CA 1
ATOM 826 C C . GLU A 1 103 ? 32.407 15.484 -29.246 1.00 53.25 103 GLU A C 1
ATOM 828 O O . GLU A 1 103 ? 32.906 16.410 -28.611 1.00 53.25 103 GLU A O 1
ATOM 833 N N . GLU A 1 104 ? 32.088 15.608 -30.533 1.00 57.16 104 GLU A N 1
ATOM 834 C CA . GLU A 1 104 ? 32.409 16.757 -31.384 1.00 57.16 104 GLU A CA 1
ATOM 835 C C . GLU A 1 104 ? 31.567 18.026 -31.136 1.00 57.16 104 GLU A C 1
ATOM 837 O O . GLU A 1 104 ? 32.007 19.112 -31.506 1.00 57.16 104 GLU A O 1
ATOM 842 N N . ASP A 1 105 ? 30.419 17.924 -30.453 1.00 55.47 105 ASP A N 1
ATOM 843 C CA . ASP A 1 105 ? 29.488 19.048 -30.206 1.00 55.47 105 ASP A CA 1
ATOM 844 C C . ASP A 1 105 ? 29.375 19.455 -28.718 1.00 55.47 105 ASP A C 1
ATOM 846 O O . ASP A 1 105 ? 28.488 20.215 -28.311 1.00 55.47 105 ASP A O 1
ATOM 850 N N . ALA A 1 106 ? 30.270 18.956 -27.859 1.00 56.78 106 ALA A N 1
ATOM 851 C CA . ALA A 1 106 ? 30.257 19.277 -26.435 1.00 56.78 106 ALA A CA 1
ATOM 852 C C . ALA A 1 106 ? 30.681 20.738 -26.181 1.00 56.78 106 ALA A C 1
ATOM 854 O O . ALA A 1 106 ? 31.866 21.072 -26.139 1.00 56.78 106 ALA A O 1
ATOM 855 N N . LEU A 1 107 ? 29.706 21.626 -25.959 1.00 59.53 107 LEU A N 1
ATOM 856 C CA . LEU A 1 107 ? 29.973 22.969 -25.442 1.00 59.53 107 LEU A CA 1
ATOM 857 C C . LEU A 1 107 ? 30.688 22.871 -24.078 1.00 59.53 107 LEU A C 1
ATOM 859 O O . LEU A 1 107 ? 30.280 22.064 -23.234 1.00 59.53 107 LEU A O 1
ATOM 863 N N . PRO A 1 108 ? 31.730 23.685 -23.823 1.00 59.16 108 PRO A N 1
ATOM 864 C CA . PRO A 1 108 ? 32.477 23.618 -22.575 1.00 59.16 108 PRO A CA 1
ATOM 865 C C . PRO A 1 108 ? 31.558 23.895 -21.381 1.00 59.16 108 PRO A C 1
ATOM 867 O O . PRO A 1 108 ? 30.817 24.881 -21.357 1.00 59.16 108 PRO A O 1
ATOM 870 N N . LEU A 1 109 ? 31.625 23.016 -20.378 1.00 54.69 109 LEU A N 1
ATOM 871 C CA . LEU A 1 109 ? 30.884 23.168 -19.128 1.00 54.69 109 LEU A CA 1
ATOM 872 C C . LEU A 1 109 ? 31.276 24.496 -18.452 1.00 54.69 109 LEU A C 1
ATOM 874 O O . LEU A 1 109 ? 32.471 24.793 -18.349 1.00 54.69 109 LEU A O 1
ATOM 878 N N . PRO A 1 110 ? 30.313 25.300 -17.961 1.00 52.72 110 PRO A N 1
ATOM 879 C CA . PRO A 1 110 ? 30.644 26.494 -17.196 1.00 52.72 110 PRO A CA 1
ATOM 880 C C . PRO A 1 110 ? 31.381 26.102 -15.901 1.00 52.72 110 PRO A C 1
ATOM 882 O O . PRO A 1 110 ? 31.084 25.052 -15.323 1.00 52.72 110 PRO A O 1
ATOM 885 N N . PRO A 1 111 ? 32.325 26.927 -15.407 1.00 52.72 111 PRO A N 1
ATOM 886 C CA . PRO A 1 111 ? 33.025 26.632 -14.164 1.00 52.72 111 PRO A CA 1
ATOM 887 C C . PRO A 1 111 ? 32.038 26.564 -12.990 1.00 52.72 111 PRO A C 1
ATOM 889 O O . PRO A 1 111 ? 31.239 27.477 -12.774 1.00 52.72 111 PRO A O 1
ATOM 892 N N . SER A 1 112 ? 32.108 25.470 -12.226 1.00 55.06 112 SER A N 1
ATOM 893 C CA . SER A 1 112 ? 31.278 25.233 -11.038 1.00 55.06 112 SER A CA 1
ATOM 894 C C . SER A 1 112 ? 31.388 26.381 -10.023 1.00 55.06 112 SER A C 1
ATOM 896 O O . SER A 1 112 ? 32.498 26.683 -9.576 1.00 55.06 112 SER A O 1
ATOM 898 N N . PRO A 1 113 ? 30.271 26.973 -9.557 1.00 54.09 113 PRO A N 1
ATOM 899 C CA . PRO A 1 113 ? 30.281 28.003 -8.526 1.00 54.09 113 PRO A CA 1
ATOM 900 C C . PRO A 1 113 ? 30.336 27.351 -7.138 1.00 54.09 113 PRO A C 1
ATOM 902 O O . PRO A 1 113 ? 29.406 27.454 -6.344 1.00 54.0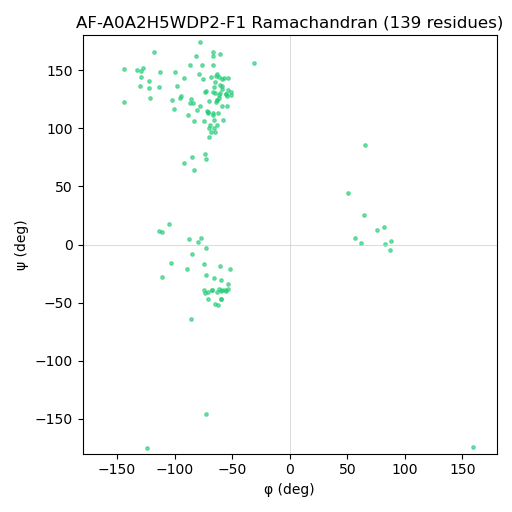9 113 PRO A O 1
ATOM 905 N N . LEU A 1 114 ? 31.422 26.643 -6.831 1.00 56.50 114 LEU A N 1
ATOM 906 C CA . LEU A 1 114 ? 31.672 26.149 -5.476 1.00 56.50 114 LEU A CA 1
ATOM 907 C C . LEU A 1 114 ? 32.502 27.176 -4.704 1.00 56.50 114 LEU A C 1
ATOM 909 O O . LEU A 1 114 ? 33.664 26.950 -4.380 1.00 56.50 114 LEU A O 1
ATOM 913 N N . ALA A 1 115 ? 31.884 28.313 -4.385 1.00 55.72 115 ALA A N 1
ATOM 914 C CA . ALA A 1 115 ? 32.307 29.053 -3.205 1.00 55.72 115 ALA A CA 1
ATOM 915 C C . ALA A 1 115 ? 31.805 28.285 -1.964 1.00 55.72 115 ALA A C 1
ATOM 917 O O . ALA A 1 115 ? 30.634 27.895 -1.927 1.00 55.72 115 ALA A O 1
ATOM 918 N N . PRO A 1 116 ? 32.651 28.033 -0.950 1.00 51.03 116 PRO A N 1
ATOM 919 C CA . PRO A 1 116 ? 32.220 27.353 0.264 1.00 51.03 116 PRO A CA 1
ATOM 920 C C . PRO A 1 116 ? 31.173 28.199 0.998 1.00 51.03 116 PRO A C 1
ATOM 922 O O . PRO A 1 116 ? 31.421 29.354 1.344 1.00 51.03 116 PRO A O 1
ATOM 925 N N . VAL A 1 117 ? 29.999 27.618 1.255 1.00 48.22 117 VAL A N 1
ATOM 926 C CA . VAL A 1 117 ? 28.987 28.222 2.131 1.00 48.22 117 VAL A CA 1
ATOM 927 C C . VAL A 1 117 ? 29.554 28.324 3.556 1.00 48.22 117 VAL A C 1
ATOM 929 O O . VAL A 1 117 ? 29.968 27.305 4.116 1.00 48.22 117 VAL A O 1
ATOM 932 N N . PRO A 1 118 ? 29.612 29.518 4.176 1.00 46.75 118 PRO A N 1
ATOM 933 C CA . PRO A 1 118 ? 30.093 29.637 5.543 1.00 46.75 118 PRO A CA 1
ATOM 934 C C . PRO A 1 118 ? 29.129 28.935 6.506 1.00 46.75 118 PRO A C 1
ATOM 936 O O . PRO A 1 118 ? 27.906 29.060 6.416 1.00 46.75 118 PRO A O 1
ATOM 939 N N . ARG A 1 119 ? 29.704 28.176 7.441 1.00 50.19 119 ARG A N 1
ATOM 940 C CA . ARG A 1 119 ? 28.987 27.438 8.482 1.00 50.19 119 ARG A CA 1
ATOM 941 C C . ARG A 1 119 ? 28.334 28.440 9.437 1.00 50.19 119 ARG A C 1
ATOM 943 O O . ARG A 1 119 ? 29.035 29.152 10.147 1.00 50.19 119 ARG A O 1
ATOM 950 N N . LEU A 1 120 ? 27.002 28.496 9.459 1.00 49.34 120 LEU A N 1
ATOM 951 C CA . LEU A 1 120 ? 26.268 29.306 10.430 1.00 49.34 120 LEU A CA 1
ATOM 952 C C . LEU A 1 120 ? 26.504 28.736 11.836 1.00 49.34 120 LEU A C 1
ATOM 954 O O . LEU A 1 120 ? 25.992 27.669 12.177 1.00 49.34 120 LEU A O 1
ATOM 958 N N . GLU A 1 121 ? 27.302 29.431 12.643 1.00 43.16 121 GLU A N 1
ATOM 959 C CA . GLU A 1 121 ? 27.463 29.124 14.062 1.00 43.16 121 GLU A CA 1
ATOM 960 C C . GLU A 1 121 ? 26.138 29.352 14.801 1.00 43.16 121 GLU A C 1
ATOM 962 O O . GLU A 1 121 ? 25.485 30.391 14.661 1.00 43.16 121 GLU A O 1
ATOM 967 N N . ALA A 1 122 ? 25.733 28.358 15.592 1.00 51.03 122 ALA A N 1
ATOM 968 C CA . ALA A 1 122 ? 24.527 28.398 16.402 1.00 51.03 122 ALA A CA 1
ATOM 969 C C . ALA A 1 122 ? 24.636 29.510 17.457 1.00 51.03 122 ALA A C 1
ATOM 971 O O . ALA A 1 122 ? 25.292 29.360 18.488 1.00 51.03 122 ALA A O 1
ATOM 972 N N . ARG A 1 123 ? 23.970 30.640 17.213 1.00 46.97 123 ARG A N 1
ATOM 973 C CA . ARG A 1 123 ? 23.778 31.678 18.227 1.00 46.97 123 ARG A CA 1
ATOM 974 C C . ARG A 1 123 ? 22.797 31.167 19.281 1.00 46.97 123 ARG A C 1
ATOM 976 O O . ARG A 1 123 ? 21.630 30.922 18.987 1.00 46.97 123 ARG A O 1
ATOM 983 N N . GLY A 1 124 ? 23.307 30.995 20.500 1.00 42.12 124 GLY A N 1
ATOM 984 C CA . GLY A 1 124 ? 22.567 30.524 21.665 1.00 42.12 124 GLY A CA 1
ATOM 985 C C . GLY A 1 124 ? 21.302 31.335 21.954 1.00 42.12 124 GLY A C 1
ATOM 986 O O . GLY A 1 124 ? 21.321 32.566 22.002 1.00 42.12 124 GLY A O 1
ATOM 987 N N . ALA A 1 125 ? 20.209 30.614 22.193 1.00 45.38 125 ALA A N 1
ATOM 988 C CA . ALA A 1 125 ? 18.991 31.161 22.762 1.00 45.38 125 ALA A CA 1
ATOM 989 C C . ALA A 1 125 ? 19.240 31.494 24.241 1.00 45.38 125 ALA A C 1
ATOM 991 O O . ALA A 1 125 ? 19.455 30.605 25.065 1.00 45.38 125 ALA A O 1
ATOM 992 N N . ARG A 1 126 ? 19.226 32.786 24.581 1.00 42.19 126 ARG A N 1
ATOM 993 C CA . ARG A 1 126 ? 19.081 33.230 25.971 1.00 42.19 126 ARG A CA 1
ATOM 994 C C . ARG A 1 126 ? 17.638 32.982 26.406 1.00 42.19 126 ARG A C 1
ATOM 996 O O . ARG A 1 126 ? 16.708 33.343 25.690 1.00 42.19 126 ARG A O 1
ATOM 1003 N N . ALA A 1 127 ? 17.482 32.370 27.576 1.00 44.41 127 ALA A N 1
ATOM 1004 C CA . ALA A 1 127 ? 16.210 32.215 28.264 1.00 44.41 127 ALA A CA 1
ATOM 1005 C C . ALA A 1 127 ? 15.599 33.599 28.545 1.00 44.41 127 ALA A C 1
ATOM 1007 O O . ALA A 1 127 ? 16.217 34.425 29.214 1.00 44.41 127 ALA A O 1
ATOM 1008 N N . GLY A 1 128 ? 14.410 33.845 27.993 1.00 37.38 128 GLY A N 1
ATOM 1009 C CA . GLY A 1 128 ? 13.572 35.001 28.293 1.00 37.38 128 GLY A CA 1
ATOM 1010 C C . GLY A 1 128 ? 12.554 34.637 29.369 1.00 37.38 128 GLY A C 1
ATOM 1011 O O . GLY A 1 128 ? 11.868 33.624 29.260 1.00 37.38 128 GLY A O 1
ATOM 1012 N N . GLU A 1 129 ? 12.514 35.458 30.410 1.00 38.38 129 GLU A N 1
ATOM 1013 C CA . GLU A 1 129 ? 11.738 35.332 31.642 1.00 38.38 129 GLU A CA 1
ATOM 1014 C C . GLU A 1 129 ? 10.237 35.067 31.436 1.00 38.38 129 GLU A C 1
ATOM 1016 O O . GLU A 1 129 ? 9.525 35.824 30.772 1.00 38.38 129 GLU A O 1
ATOM 1021 N N . ALA A 1 130 ? 9.730 34.035 32.114 1.00 42.88 130 ALA A N 1
ATOM 1022 C CA . ALA A 1 130 ? 8.308 33.867 32.373 1.00 42.88 130 ALA A CA 1
ATOM 1023 C C . ALA A 1 130 ? 7.885 34.859 33.467 1.00 42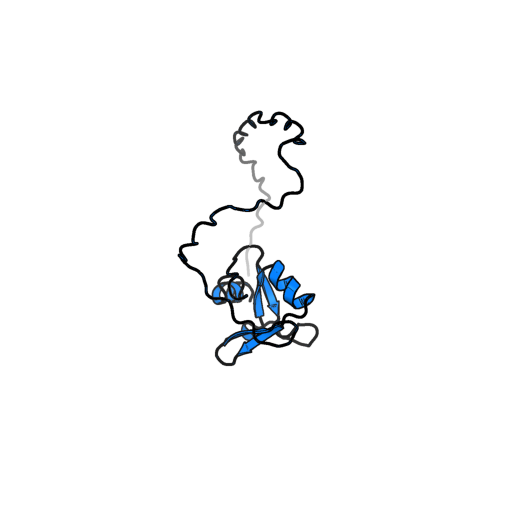.88 130 ALA A C 1
ATOM 1025 O O . ALA A 1 130 ? 8.199 34.685 34.646 1.00 42.88 130 ALA A O 1
ATOM 1026 N N . ARG A 1 131 ? 7.167 35.917 33.078 1.00 43.44 131 ARG A N 1
ATOM 1027 C CA . ARG A 1 131 ? 6.461 36.778 34.030 1.00 43.44 131 ARG A CA 1
ATOM 1028 C C . ARG A 1 131 ? 5.278 36.015 34.622 1.00 43.44 131 ARG A C 1
ATOM 1030 O O . ARG A 1 131 ? 4.410 35.534 33.900 1.00 43.44 131 ARG A O 1
ATOM 1037 N N . ALA A 1 132 ? 5.275 35.930 35.948 1.00 47.19 132 ALA A N 1
ATOM 1038 C CA . ALA A 1 132 ? 4.196 35.400 36.765 1.00 47.19 132 ALA A CA 1
ATOM 1039 C C . ALA A 1 132 ? 2.909 36.238 36.644 1.00 47.19 132 ALA A C 1
ATOM 1041 O O . ALA A 1 132 ? 2.960 37.467 36.593 1.00 47.19 132 ALA A O 1
ATOM 1042 N N . ALA A 1 133 ? 1.760 35.563 36.701 1.00 46.91 133 ALA A N 1
ATOM 1043 C CA . ALA A 1 133 ? 0.476 36.147 37.077 1.00 46.91 133 ALA A CA 1
ATOM 1044 C C . ALA A 1 133 ? -0.161 35.268 38.177 1.00 46.91 133 ALA A C 1
ATOM 1046 O O . ALA A 1 133 ? 0.069 34.057 38.191 1.00 46.91 133 ALA A O 1
ATOM 1047 N N . PRO A 1 134 ? -0.869 35.867 39.150 1.00 43.59 134 PRO A N 1
ATOM 1048 C CA . PRO A 1 134 ? -0.891 35.372 40.524 1.00 43.59 134 PRO A CA 1
ATOM 1049 C C . PRO A 1 134 ? -1.937 34.294 40.812 1.00 43.59 134 PRO A C 1
ATOM 1051 O O . PRO A 1 134 ? -3.013 34.241 40.217 1.00 43.59 134 PRO A O 1
ATOM 1054 N N . ALA A 1 135 ? -1.611 33.503 41.835 1.00 48.66 135 ALA A N 1
ATOM 1055 C CA . ALA A 1 135 ? -2.504 32.604 42.542 1.00 48.66 135 ALA A CA 1
ATOM 1056 C C . ALA A 1 135 ? -3.766 33.316 43.053 1.00 48.66 135 ALA A C 1
ATOM 1058 O O . ALA A 1 135 ? -3.703 34.432 43.576 1.00 48.66 135 ALA A O 1
ATOM 1059 N N . ARG A 1 136 ? -4.898 32.612 43.006 1.00 47.94 136 ARG A N 1
ATOM 1060 C CA . ARG A 1 136 ? -5.984 32.814 43.965 1.00 47.94 136 ARG A CA 1
ATOM 1061 C C . ARG A 1 136 ? -6.251 31.491 44.671 1.00 47.94 136 ARG A C 1
ATOM 1063 O O . ARG A 1 136 ? -6.372 30.449 44.035 1.00 47.94 136 ARG A O 1
ATOM 1070 N N . ALA A 1 137 ? -6.201 31.589 45.992 1.00 45.94 137 ALA A N 1
ATOM 1071 C CA . ALA A 1 137 ? -6.310 30.533 46.980 1.00 45.94 137 ALA A CA 1
ATOM 1072 C C . ALA A 1 137 ? -7.714 29.900 47.003 1.00 45.94 137 ALA A C 1
ATOM 1074 O O . ALA A 1 137 ? -8.683 30.561 46.633 1.00 45.94 137 ALA A O 1
ATOM 1075 N N . GLY A 1 138 ? -7.794 28.636 47.444 1.00 42.09 138 GLY A N 1
ATOM 1076 C CA . GLY A 1 138 ? -9.044 27.930 47.789 1.00 42.09 138 GLY A CA 1
ATOM 1077 C C . GLY A 1 138 ? -9.658 28.444 49.105 1.00 42.09 138 GLY A C 1
ATOM 1078 O O . GLY A 1 138 ? -9.447 29.616 49.418 1.00 42.09 138 GLY A O 1
ATOM 1079 N N . PRO A 1 139 ? -10.314 27.614 49.944 1.00 48.44 139 PRO A N 1
ATOM 1080 C CA . PRO A 1 139 ? -10.758 26.224 49.778 1.00 48.44 139 PRO A CA 1
ATOM 1081 C C . PRO A 1 139 ? -12.287 26.039 50.010 1.00 48.44 139 PRO A C 1
ATOM 1083 O O . PRO A 1 139 ? -13.012 27.013 50.187 1.00 48.44 139 PRO A O 1
ATOM 1086 N N . ASP A 1 140 ? -12.715 24.772 49.973 1.00 37.81 140 ASP A N 1
ATOM 1087 C CA . ASP A 1 140 ? -13.994 24.139 50.385 1.00 37.81 140 ASP A CA 1
ATOM 1088 C C . ASP A 1 140 ? -14.749 24.793 51.572 1.00 37.81 140 ASP A C 1
ATOM 1090 O O . ASP A 1 140 ? -14.118 25.452 52.408 1.00 37.81 140 ASP A O 1
ATOM 1094 N N . PRO A 1 141 ? -16.083 24.605 51.693 1.00 57.31 141 PRO A N 1
ATOM 1095 C CA . PRO A 1 141 ? -16.659 23.299 52.081 1.00 57.31 141 PRO A CA 1
ATOM 1096 C C . PRO A 1 141 ? -17.793 22.738 51.205 1.00 57.31 141 PRO A C 1
ATOM 1098 O O . PRO A 1 141 ? -18.463 23.522 50.491 1.00 57.31 141 PRO A O 1
#

Radius of gyration: 27.77 Å; Cα contacts (8 Å, |Δi|>4): 138; chains: 1; bounding box: 52×52×84 Å